Protein AF-A0A844I4J4-F1 (afdb_monomer_lite)

Secondary structure (DSSP, 8-state):
-EE--TTS-EEEE-TTSTT-EEEESSHHHHHHHHHHHHHHHHHHHHHT--

Radius of gyration: 12.43 Å; chains: 1; bounding box: 22×15×41 Å

Foldseek 3Di:
DKDDDPQQFIKDDDPVDPPQIATGSDPVRNVVVSVVVVVVVVVVVVVVPD

Structure (mmCIF, N/CA/C/O backbone):
data_AF-A0A844I4J4-F1
#
_entry.id   AF-A0A844I4J4-F1
#
loop_
_atom_site.group_PDB
_atom_site.id
_atom_site.type_symbol
_atom_site.label_atom_id
_atom_site.label_alt_id
_atom_site.label_comp_id
_atom_site.label_asym_id
_atom_site.label_entity_id
_atom_site.label_seq_id
_atom_site.pdbx_PDB_ins_code
_atom_site.Cartn_x
_atom_site.Cartn_y
_atom_site.Cartn_z
_atom_site.occupancy
_atom_site.B_iso_or_equiv
_atom_site.auth_seq_id
_atom_site.auth_comp_id
_atom_site.auth_asym_id
_atom_site.auth_atom_id
_atom_site.pdbx_PDB_model_num
ATOM 1 N N . MET A 1 1 ? -2.792 -7.105 -3.491 1.00 77.06 1 MET A N 1
ATOM 2 C CA . MET A 1 1 ? -2.627 -7.685 -4.841 1.00 77.06 1 MET A CA 1
ATOM 3 C C . MET A 1 1 ? -2.113 -6.587 -5.758 1.00 77.06 1 MET A C 1
ATOM 5 O O . MET A 1 1 ? -2.398 -5.423 -5.502 1.00 77.06 1 MET A O 1
ATOM 9 N N . LEU A 1 2 ? -1.288 -6.949 -6.738 1.00 75.81 2 LEU A N 1
ATOM 10 C CA . LEU A 1 2 ? -0.490 -6.016 -7.534 1.00 75.81 2 LEU A CA 1
ATOM 11 C C . LEU A 1 2 ? -0.762 -6.217 -9.019 1.00 75.81 2 LEU A C 1
ATOM 13 O O . LEU A 1 2 ? -0.815 -7.359 -9.477 1.00 75.81 2 LEU A O 1
ATOM 17 N N . ALA A 1 3 ? -0.910 -5.112 -9.739 1.00 81.12 3 ALA A N 1
ATOM 18 C CA . ALA A 1 3 ? -0.975 -5.068 -11.190 1.00 81.12 3 ALA A CA 1
ATOM 19 C C . ALA A 1 3 ? 0.240 -4.283 -11.691 1.00 81.12 3 ALA A C 1
ATOM 21 O O . ALA A 1 3 ? 0.424 -3.125 -11.318 1.00 81.12 3 ALA A O 1
ATOM 22 N N . LYS A 1 4 ? 1.091 -4.948 -12.479 1.00 77.12 4 LYS A N 1
ATOM 23 C CA . LYS A 1 4 ? 2.270 -4.327 -13.084 1.00 77.12 4 LYS A CA 1
ATOM 24 C C . LYS A 1 4 ? 1.932 -3.780 -14.459 1.00 77.12 4 LYS A C 1
ATOM 26 O O . LYS A 1 4 ? 1.370 -4.514 -15.273 1.00 77.12 4 LYS A O 1
ATOM 31 N N . GLU A 1 5 ? 2.348 -2.551 -14.729 1.00 78.06 5 GLU A N 1
ATOM 32 C CA . GLU A 1 5 ? 2.143 -1.890 -16.019 1.00 78.06 5 GLU A CA 1
ATOM 33 C C . GLU A 1 5 ? 3.466 -1.752 -16.781 1.00 78.06 5 GLU A C 1
ATOM 35 O O . GLU A 1 5 ? 4.543 -1.629 -16.200 1.00 78.06 5 GLU A O 1
ATOM 40 N N . LYS A 1 6 ? 3.411 -1.758 -18.119 1.00 71.00 6 LYS A N 1
ATOM 41 C CA . LYS A 1 6 ? 4.626 -1.767 -18.963 1.00 71.00 6 LYS A CA 1
ATOM 42 C C . LYS A 1 6 ? 5.519 -0.524 -18.829 1.00 71.00 6 LYS A C 1
ATOM 44 O O . LYS A 1 6 ? 6.670 -0.587 -19.249 1.00 71.00 6 LYS A O 1
ATOM 49 N N . ASN A 1 7 ? 5.010 0.573 -18.265 1.00 75.88 7 ASN A N 1
ATOM 50 C CA . ASN A 1 7 ? 5.653 1.889 -18.309 1.00 75.88 7 ASN A CA 1
ATOM 51 C C . ASN A 1 7 ? 5.951 2.492 -16.922 1.00 75.88 7 ASN A C 1
ATOM 53 O O . ASN A 1 7 ? 6.123 3.702 -16.841 1.00 75.88 7 ASN A O 1
ATOM 57 N N . GLY A 1 8 ? 5.993 1.687 -15.853 1.00 68.31 8 GLY A N 1
ATOM 58 C CA . GLY A 1 8 ? 6.218 2.214 -14.499 1.00 68.31 8 GLY A CA 1
ATOM 59 C C . GLY A 1 8 ? 5.004 2.979 -13.980 1.00 68.31 8 GLY A C 1
ATOM 60 O O . GLY A 1 8 ? 5.106 4.126 -13.598 1.00 68.31 8 GLY A O 1
ATOM 61 N N . ASN A 1 9 ? 3.828 2.362 -14.054 1.00 78.38 9 ASN A N 1
ATOM 62 C CA . ASN A 1 9 ? 2.587 2.868 -13.463 1.00 78.38 9 ASN A CA 1
ATOM 63 C C . ASN A 1 9 ? 1.968 1.720 -12.671 1.00 78.38 9 ASN A C 1
ATOM 65 O O . ASN A 1 9 ? 0.870 1.255 -12.965 1.00 78.38 9 ASN A O 1
ATOM 69 N N . ASP A 1 10 ? 2.744 1.166 -11.747 1.00 86.19 10 ASP A N 1
ATOM 70 C CA . ASP A 1 10 ? 2.341 -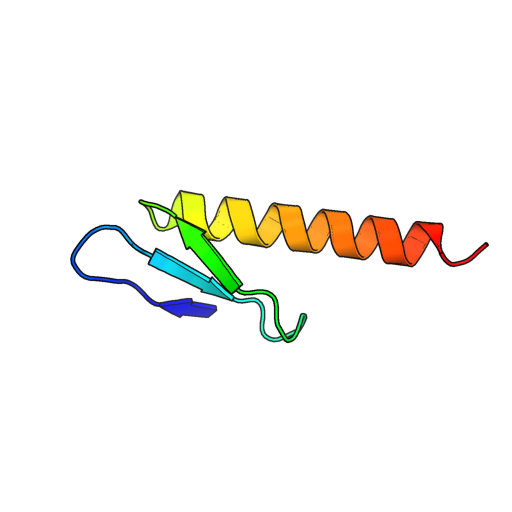0.032 -11.030 1.00 86.19 10 ASP A CA 1
ATOM 71 C C . ASP A 1 10 ? 1.224 0.310 -10.047 1.00 86.19 10 ASP A C 1
ATOM 73 O O . ASP A 1 10 ? 1.254 1.332 -9.362 1.00 86.19 10 ASP A O 1
ATOM 77 N N . HIS A 1 11 ? 0.232 -0.570 -9.963 1.00 88.00 11 HIS A N 1
ATOM 78 C CA . HIS A 1 11 ? -0.927 -0.393 -9.105 1.00 88.00 11 HIS A CA 1
ATOM 79 C C . HIS A 1 11 ? -0.965 -1.460 -8.011 1.00 88.00 11 HIS A C 1
ATOM 81 O O . HIS A 1 11 ? -0.798 -2.658 -8.261 1.00 88.00 11 HIS A O 1
ATOM 87 N N . ALA A 1 12 ? -1.256 -1.037 -6.785 1.00 88.44 12 ALA A N 1
ATOM 88 C CA . ALA A 1 12 ? -1.420 -1.904 -5.629 1.00 88.44 12 ALA A CA 1
ATOM 89 C C . ALA A 1 12 ? -2.800 -1.698 -5.002 1.00 88.44 12 ALA A C 1
ATOM 91 O O . ALA A 1 12 ? -3.230 -0.570 -4.774 1.00 88.44 12 ALA A O 1
ATOM 92 N N . PHE A 1 13 ? -3.492 -2.788 -4.674 1.00 87.19 13 PHE A N 1
ATOM 93 C CA . PHE A 1 13 ? -4.747 -2.720 -3.926 1.00 87.19 13 PHE A CA 1
ATOM 94 C C . PHE A 1 13 ? -4.778 -3.729 -2.782 1.00 87.19 13 PHE A C 1
ATOM 96 O O . PHE A 1 13 ? -4.224 -4.834 -2.883 1.00 87.19 13 PHE A O 1
ATOM 103 N N . CYS A 1 14 ? -5.461 -3.372 -1.695 1.00 84.75 14 CYS A N 1
ATOM 104 C CA . CYS A 1 14 ? -5.685 -4.276 -0.574 1.00 84.75 14 CYS A CA 1
ATOM 105 C C . CYS A 1 14 ? -7.125 -4.814 -0.611 1.00 84.75 14 CYS A C 1
ATOM 107 O O . CYS A 1 14 ? -8.054 -4.045 -0.380 1.00 84.75 14 CYS A O 1
ATOM 109 N N . PRO A 1 15 ? -7.353 -6.117 -0.872 1.00 82.81 15 PRO A N 1
ATOM 110 C CA . PRO A 1 15 ? -8.707 -6.665 -1.004 1.00 82.81 15 PRO A CA 1
ATOM 111 C C . PRO A 1 15 ? -9.531 -6.561 0.287 1.00 82.81 15 PRO A C 1
ATOM 113 O O . PRO A 1 15 ? -10.755 -6.510 0.225 1.00 82.81 15 PRO A O 1
ATOM 116 N N . PHE A 1 16 ? -8.868 -6.493 1.446 1.00 82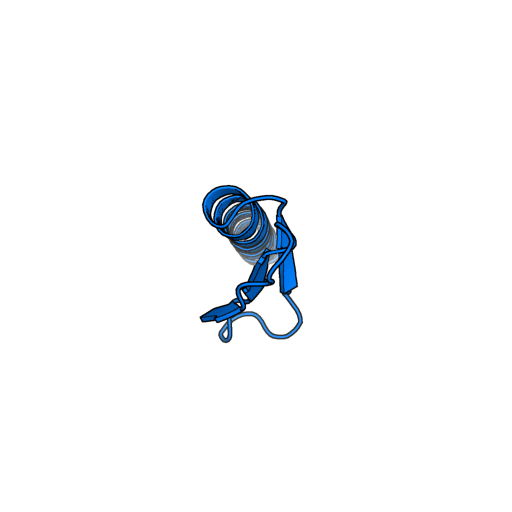.81 16 PHE A N 1
ATOM 117 C CA . PHE A 1 16 ? -9.518 -6.311 2.745 1.00 82.81 16 PHE A CA 1
ATOM 118 C C . PHE A 1 16 ? -9.992 -4.872 2.993 1.00 82.81 16 PHE A C 1
ATOM 120 O O . PHE A 1 16 ? -10.864 -4.662 3.830 1.00 82.81 16 PHE A O 1
ATOM 127 N N . PHE A 1 17 ? -9.464 -3.893 2.251 1.00 79.62 17 PHE A N 1
ATOM 128 C CA . PHE A 1 17 ? -9.886 -2.493 2.303 1.00 79.62 17 PHE A CA 1
ATOM 129 C C . PHE A 1 17 ? -10.466 -2.108 0.942 1.00 79.62 17 PHE A C 1
ATOM 131 O O . PHE A 1 17 ? -9.787 -1.533 0.087 1.00 79.62 17 PHE A O 1
ATOM 138 N N . GLN A 1 18 ? -11.730 -2.482 0.716 1.00 75.00 18 GLN A N 1
ATOM 139 C CA . GLN A 1 18 ? -12.414 -2.201 -0.546 1.00 75.00 18 GLN A CA 1
ATOM 140 C C . GLN A 1 18 ? -12.352 -0.704 -0.883 1.00 75.00 18 GLN A C 1
ATOM 142 O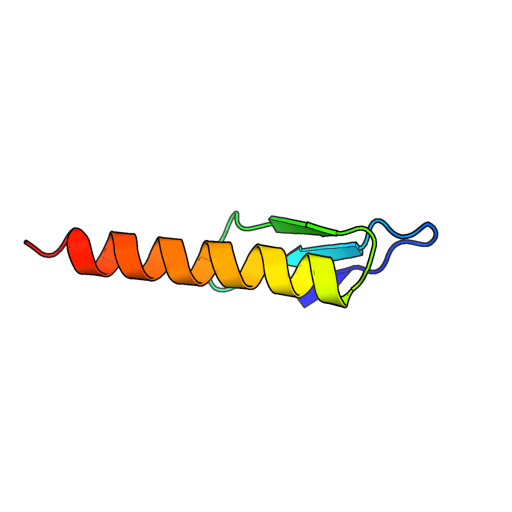 O . GLN A 1 18 ? -12.598 0.150 -0.036 1.00 75.00 18 GLN A O 1
ATOM 147 N N . GLY A 1 19 ? -12.005 -0.400 -2.135 1.00 75.62 19 GLY A N 1
ATOM 148 C CA . GLY A 1 19 ? -11.837 0.971 -2.622 1.00 75.62 19 GLY A CA 1
ATOM 149 C C . GLY A 1 19 ? -10.439 1.564 -2.420 1.00 75.62 19 GLY A C 1
ATOM 150 O O . GLY A 1 19 ? -10.168 2.627 -2.969 1.00 75.62 19 GLY A O 1
ATOM 151 N N . CYS A 1 20 ? -9.531 0.88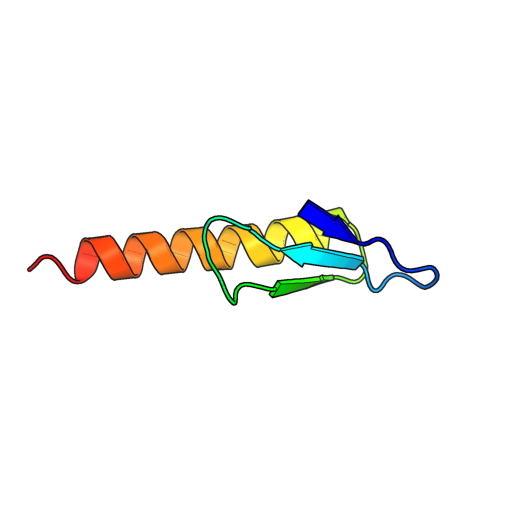9 -1.707 1.00 80.69 20 CYS A N 1
ATOM 152 C CA . CYS A 1 20 ? -8.149 1.350 -1.567 1.00 80.69 20 CYS A CA 1
ATOM 153 C C . CYS A 1 20 ? -7.278 0.804 -2.710 1.00 80.69 20 CYS A C 1
ATOM 155 O O . CYS A 1 20 ? -6.778 -0.325 -2.657 1.00 80.69 20 CYS A O 1
ATOM 157 N N . LEU A 1 21 ? -7.116 1.636 -3.740 1.00 84.94 21 LEU A N 1
ATOM 158 C CA . LEU A 1 21 ? -6.163 1.476 -4.835 1.00 84.94 21 LEU A CA 1
ATOM 159 C C . LEU A 1 21 ? -5.074 2.541 -4.691 1.00 84.94 21 LEU A C 1
ATOM 161 O O . LEU A 1 21 ? -5.372 3.703 -4.422 1.00 84.94 21 LEU A O 1
ATOM 165 N N . SER A 1 22 ? -3.827 2.150 -4.903 1.00 90.62 22 SER A N 1
ATOM 166 C CA . SER A 1 22 ? -2.690 3.056 -4.959 1.00 90.62 22 SER A CA 1
ATOM 167 C C . SER A 1 22 ? -1.850 2.789 -6.202 1.00 90.62 22 SER A C 1
ATOM 169 O O . SER A 1 22 ? -1.921 1.703 -6.777 1.00 90.62 22 SER A O 1
ATOM 171 N N . GLN A 1 23 ? -1.086 3.789 -6.623 1.00 91.12 23 GLN A N 1
ATOM 172 C CA . GLN A 1 23 ? -0.203 3.750 -7.783 1.00 91.12 23 GLN A CA 1
ATOM 173 C C . GLN A 1 23 ? 1.193 4.227 -7.371 1.00 91.12 23 GLN A C 1
ATOM 175 O O . GLN A 1 23 ? 1.318 4.999 -6.416 1.00 91.12 23 GLN A O 1
ATOM 180 N N . GLY A 1 24 ? 2.217 3.775 -8.084 1.00 90.38 24 GLY A N 1
ATOM 181 C CA . GLY A 1 24 ? 3.574 4.305 -8.000 1.00 90.38 24 GLY A CA 1
ATOM 182 C C . GLY A 1 24 ? 4.340 4.090 -9.302 1.00 90.38 24 GLY A C 1
ATOM 183 O O . GLY A 1 24 ? 3.974 3.227 -10.108 1.00 90.38 24 GLY A O 1
ATOM 184 N N . ASP A 1 25 ? 5.416 4.852 -9.483 1.00 90.62 25 ASP A N 1
ATOM 185 C CA . ASP A 1 25 ? 6.318 4.720 -10.633 1.00 90.62 25 ASP A CA 1
ATOM 186 C C . ASP A 1 25 ? 7.084 3.387 -10.584 1.00 90.62 25 ASP A C 1
ATOM 188 O O . ASP A 1 25 ? 7.546 2.845 -11.594 1.00 90.62 25 ASP A O 1
ATOM 192 N N . THR A 1 26 ? 7.194 2.833 -9.376 1.00 89.62 26 THR A N 1
ATOM 193 C CA . THR A 1 26 ? 7.771 1.522 -9.092 1.00 89.62 26 THR A CA 1
ATOM 194 C C . THR A 1 26 ? 6.822 0.660 -8.269 1.00 89.62 26 THR A C 1
ATOM 196 O O . THR A 1 26 ? 5.935 1.141 -7.559 1.00 89.62 26 THR A O 1
ATOM 199 N N . PHE A 1 27 ? 7.066 -0.645 -8.313 1.00 86.81 27 PHE A N 1
ATOM 200 C CA . PHE A 1 27 ? 6.394 -1.628 -7.475 1.00 86.81 27 PHE A CA 1
ATOM 201 C C . PHE A 1 27 ? 6.497 -1.287 -5.981 1.00 86.81 27 PHE A C 1
ATOM 203 O O . PHE A 1 27 ? 5.508 -1.352 -5.247 1.00 86.81 27 PHE A O 1
ATOM 210 N N . GLU A 1 28 ? 7.700 -0.930 -5.534 1.00 91.38 28 GLU A N 1
ATOM 211 C CA . GLU A 1 28 ? 8.000 -0.589 -4.146 1.00 91.38 28 GLU A CA 1
ATOM 212 C C . GLU A 1 28 ? 7.226 0.655 -3.707 1.00 91.38 28 GLU A C 1
ATOM 214 O O . GLU A 1 28 ? 6.671 0.676 -2.608 1.00 91.38 28 GLU A O 1
ATOM 219 N N . GLU A 1 29 ? 7.128 1.657 -4.580 1.00 92.62 29 GLU A N 1
ATOM 220 C CA . GLU A 1 29 ? 6.360 2.872 -4.326 1.00 92.62 29 GLU A CA 1
ATOM 221 C C . GLU A 1 29 ? 4.857 2.589 -4.232 1.00 92.62 29 GLU A C 1
ATOM 223 O O . GLU A 1 29 ? 4.217 2.990 -3.258 1.00 92.62 29 GLU A O 1
ATOM 228 N N . ALA A 1 30 ? 4.291 1.833 -5.178 1.00 91.81 30 ALA A N 1
ATOM 229 C CA . ALA A 1 30 ? 2.874 1.473 -5.149 1.00 91.81 30 ALA A CA 1
ATOM 230 C C . ALA A 1 30 ? 2.506 0.724 -3.852 1.00 91.81 30 ALA A C 1
ATOM 232 O O . ALA A 1 30 ? 1.442 0.953 -3.267 1.00 91.81 30 ALA A O 1
ATOM 233 N N . ILE A 1 31 ? 3.405 -0.145 -3.370 1.00 91.50 31 ILE A N 1
ATOM 234 C CA . ILE A 1 31 ? 3.244 -0.867 -2.101 1.00 91.50 31 ILE A CA 1
ATOM 235 C C . ILE A 1 31 ? 3.400 0.042 -0.883 1.00 91.50 31 ILE A C 1
ATOM 237 O O . ILE A 1 31 ? 2.616 -0.081 0.064 1.00 91.50 31 ILE A O 1
ATOM 241 N N . ALA A 1 32 ? 4.377 0.946 -0.884 1.00 93.75 32 ALA A N 1
ATOM 242 C CA . ALA A 1 32 ? 4.553 1.903 0.202 1.00 93.75 32 ALA A CA 1
ATOM 243 C C . ALA A 1 32 ? 3.304 2.786 0.348 1.00 93.75 32 ALA A C 1
ATOM 245 O O . ALA A 1 32 ? 2.731 2.870 1.436 1.00 93.75 32 ALA A O 1
ATOM 246 N N . ASN A 1 33 ? 2.807 3.329 -0.764 1.00 92.69 33 ASN A N 1
ATOM 247 C CA . ASN A 1 33 ? 1.654 4.222 -0.784 1.00 92.69 33 ASN A CA 1
ATOM 248 C C . ASN A 1 33 ? 0.379 3.543 -0.248 1.00 92.69 33 ASN A C 1
ATOM 250 O O . ASN A 1 33 ? -0.297 4.097 0.622 1.00 92.69 33 ASN A O 1
ATOM 254 N N . ILE A 1 34 ? 0.056 2.318 -0.693 1.00 91.75 34 ILE A N 1
ATOM 255 C CA . ILE A 1 34 ? -1.118 1.596 -0.164 1.00 91.75 34 ILE A CA 1
ATOM 256 C C . ILE A 1 34 ? -0.948 1.220 1.317 1.00 91.75 34 ILE A C 1
ATOM 258 O O . ILE A 1 34 ? -1.928 1.204 2.062 1.00 91.75 34 ILE A O 1
ATOM 262 N N . THR A 1 35 ? 0.280 0.938 1.760 1.00 92.62 35 THR A N 1
ATOM 263 C CA . THR A 1 35 ? 0.566 0.564 3.153 1.00 92.62 35 THR A CA 1
ATOM 264 C C . THR A 1 35 ? 0.329 1.734 4.103 1.00 92.62 35 THR A C 1
ATOM 266 O O . THR A 1 35 ? -0.292 1.546 5.151 1.00 92.62 35 THR A O 1
ATOM 269 N N . GLU A 1 36 ? 0.756 2.940 3.730 1.00 93.38 36 GLU A N 1
ATOM 270 C CA . GLU A 1 36 ? 0.518 4.148 4.530 1.00 93.38 36 GLU A CA 1
ATOM 271 C C . GLU A 1 36 ? -0.977 4.483 4.635 1.00 93.38 36 GLU A C 1
ATOM 273 O O . GLU A 1 36 ? -1.469 4.780 5.724 1.00 93.38 36 GLU A O 1
ATOM 278 N N . ILE A 1 37 ? -1.738 4.329 3.546 1.00 90.94 37 ILE A N 1
ATOM 279 C CA . ILE A 1 37 ? -3.199 4.525 3.563 1.00 90.94 37 ILE A CA 1
ATOM 280 C C . ILE A 1 37 ? -3.879 3.541 4.525 1.00 90.94 37 ILE A C 1
ATOM 282 O O . ILE A 1 37 ? -4.750 3.935 5.302 1.00 90.94 37 ILE A O 1
ATOM 286 N N . VAL A 1 38 ? -3.482 2.264 4.501 1.00 90.88 38 VAL A N 1
ATOM 287 C CA . VAL A 1 38 ? -4.039 1.239 5.399 1.00 90.88 38 VAL A CA 1
ATOM 288 C C . VAL A 1 38 ? -3.733 1.553 6.864 1.00 90.88 38 VAL A C 1
ATOM 290 O O . VAL A 1 38 ? -4.629 1.441 7.702 1.00 90.88 38 VAL A O 1
ATOM 293 N N . LYS A 1 39 ? -2.502 1.978 7.181 1.00 92.19 39 LYS A N 1
ATOM 294 C CA . LYS A 1 39 ? -2.131 2.393 8.544 1.00 92.19 39 LYS A CA 1
ATOM 295 C C . LYS A 1 39 ? -3.002 3.550 9.023 1.00 92.19 39 LYS A C 1
ATOM 297 O O . LYS A 1 39 ? -3.640 3.429 10.067 1.00 92.19 39 LYS A O 1
ATOM 302 N N . LEU A 1 40 ? -3.105 4.610 8.220 1.00 91.06 40 LEU A N 1
ATOM 303 C CA . LEU A 1 40 ? -3.927 5.775 8.542 1.00 91.06 40 LEU A CA 1
ATOM 304 C C . LEU A 1 40 ? -5.399 5.391 8.743 1.00 91.06 40 LEU A C 1
ATOM 306 O O . LEU A 1 40 ? -6.055 5.868 9.667 1.00 91.06 40 LEU A O 1
ATOM 310 N N . TYR A 1 41 ? -5.932 4.498 7.909 1.00 88.06 41 TYR A N 1
ATOM 311 C CA . TYR A 1 41 ? -7.303 4.017 8.055 1.00 88.06 41 TYR A CA 1
ATOM 312 C C . TYR A 1 41 ? -7.522 3.284 9.389 1.00 88.06 41 TYR A C 1
ATOM 314 O O . TYR A 1 41 ? -8.521 3.528 10.067 1.00 88.06 41 TYR A O 1
ATOM 322 N N . ILE A 1 42 ? -6.584 2.426 9.798 1.00 90.38 42 ILE A N 1
ATOM 323 C CA . ILE A 1 42 ? -6.638 1.724 11.090 1.00 90.38 42 ILE A CA 1
A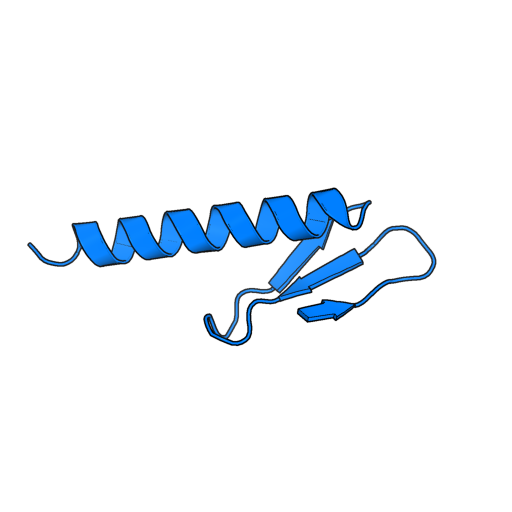TOM 324 C C . ILE A 1 42 ? -6.553 2.719 12.255 1.00 90.38 42 ILE A C 1
ATOM 326 O O . ILE A 1 42 ? -7.338 2.615 13.196 1.00 90.38 42 ILE A O 1
ATOM 330 N N . GLU A 1 43 ? -5.661 3.708 12.187 1.00 92.81 43 GLU A N 1
ATOM 331 C CA . GLU A 1 43 ? -5.551 4.770 13.200 1.00 92.81 43 GLU A CA 1
ATOM 332 C C . GLU A 1 43 ? -6.856 5.566 13.340 1.00 92.81 43 GLU A C 1
ATOM 334 O O . GLU A 1 43 ? -7.327 5.833 14.451 1.00 92.81 43 GLU A O 1
ATOM 339 N N . ILE A 1 44 ? -7.498 5.894 12.216 1.00 90.44 44 ILE A N 1
ATOM 340 C CA . ILE A 1 44 ? -8.813 6.542 12.198 1.00 90.44 44 ILE A CA 1
ATOM 341 C C . ILE A 1 44 ? -9.874 5.640 12.839 1.00 90.44 44 ILE A C 1
ATOM 343 O O . ILE A 1 44 ? -10.689 6.123 13.623 1.00 90.44 44 ILE A O 1
ATOM 347 N N . LEU A 1 45 ? -9.891 4.340 12.535 1.00 88.75 45 LEU A N 1
ATOM 348 C CA . LEU A 1 45 ? -10.846 3.417 13.151 1.00 88.75 45 LEU A CA 1
ATOM 349 C C . LEU A 1 45 ? -10.654 3.323 14.666 1.00 88.75 45 LEU A C 1
ATOM 351 O O . LEU A 1 45 ? -11.642 3.396 15.389 1.00 88.75 45 LEU A O 1
ATOM 355 N N . LEU A 1 46 ? -9.411 3.212 15.140 1.00 91.88 46 LEU A N 1
ATOM 356 C CA . LEU A 1 46 ? -9.090 3.130 16.568 1.00 91.88 46 LEU A CA 1
ATOM 357 C C . LEU A 1 46 ? -9.415 4.431 17.312 1.00 91.88 46 LEU A C 1
ATOM 359 O O . LEU A 1 46 ? -9.939 4.385 18.421 1.00 91.88 46 LEU A O 1
ATOM 363 N N . SER A 1 47 ? -9.158 5.589 16.698 1.00 91.75 47 SER A N 1
ATOM 364 C CA . SER A 1 47 ? -9.480 6.895 17.297 1.00 91.75 47 SER A CA 1
ATOM 365 C C . SER A 1 47 ? -10.981 7.200 17.334 1.00 91.75 47 SER A C 1
ATOM 367 O O . SER A 1 47 ? -11.427 7.992 18.161 1.00 91.75 47 SER A O 1
ATOM 369 N N . ARG A 1 48 ? -11.782 6.559 16.477 1.00 78.56 48 ARG A N 1
ATOM 370 C CA . ARG A 1 48 ? -13.245 6.717 16.443 1.00 78.56 48 ARG A CA 1
ATOM 371 C C . ARG A 1 48 ? -13.997 5.866 17.471 1.00 78.56 48 ARG A C 1
ATOM 373 O O . ARG A 1 48 ? -15.212 6.006 17.552 1.00 78.56 48 ARG A O 1
ATOM 380 N N . VAL A 1 49 ? -13.323 5.019 18.255 1.00 64.88 49 VAL A N 1
ATOM 381 C CA . VAL A 1 49 ? -13.949 4.195 19.317 1.00 64.88 49 VAL A CA 1
ATOM 382 C C . VAL A 1 49 ? -13.996 4.928 20.674 1.00 64.88 49 VAL A C 1
ATOM 384 O O . VAL A 1 49 ? -13.884 4.299 21.723 1.00 64.88 49 VAL A O 1
ATOM 387 N N . CYS A 1 50 ? -14.139 6.258 20.664 1.00 52.00 50 CYS A N 1
ATOM 388 C CA . CYS A 1 50 ? -14.340 7.062 21.875 1.00 52.00 50 CYS A CA 1
ATOM 389 C C . CYS A 1 50 ? -15.828 7.176 22.226 1.00 52.00 50 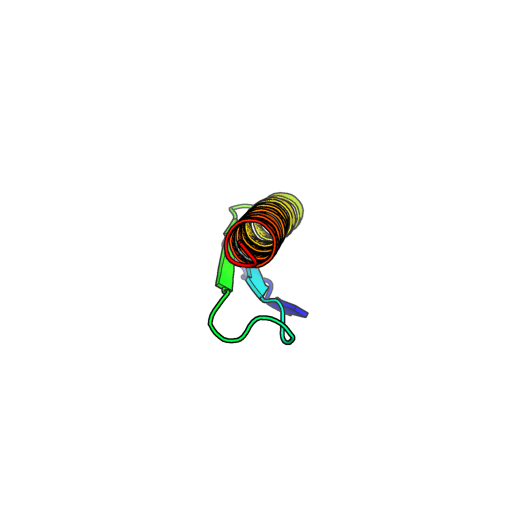CYS A C 1
ATOM 391 O O . CYS A 1 50 ? -16.621 7.452 21.296 1.00 52.00 50 CYS A O 1
#

Sequence (50 aa):
MLAKEKNGNDHAFCPFFQGCLSQGDTFEEAIANITEIVKLYIEILLSRVC

pLDDT: mean 84.88, std 8.63, range [52.0, 93.75]